Protein AF-A0A316WU85-F1 (afdb_monomer_lite)

Foldseek 3Di:
DPPDDPVNPAAWWDDQFWIWHDDQFKIWIFTCPPPPDGDDSPGTPDIATFDFDDDPQWTDGGPQWIWGPDDPPAQWIWIAGNVPRDTDIIHGDD

Structure (mmCIF, N/CA/C/O backbone):
data_AF-A0A316WU85-F1
#
_entry.id   AF-A0A316WU85-F1
#
loop_
_atom_site.group_PDB
_atom_site.id
_atom_site.type_symbol
_atom_site.label_atom_id
_atom_site.label_alt_id
_atom_site.label_comp_id
_atom_site.label_asym_id
_atom_site.label_entity_id
_atom_site.label_seq_id
_atom_site.pdbx_PDB_ins_code
_atom_site.Cartn_x
_atom_site.Cartn_y
_atom_site.Cartn_z
_atom_site.occupancy
_atom_site.B_iso_or_equiv
_atom_site.auth_seq_id
_atom_site.auth_comp_id
_atom_site.auth_asym_id
_atom_site.auth_atom_id
_atom_site.pdbx_PDB_model_num
ATOM 1 N N . MET A 1 1 ? 4.998 12.056 20.772 1.00 47.62 1 MET A N 1
ATOM 2 C CA . MET A 1 1 ? 4.139 11.136 20.003 1.00 47.62 1 MET A CA 1
ATOM 3 C C . MET A 1 1 ? 3.356 11.981 19.029 1.00 47.62 1 MET A C 1
ATOM 5 O O . MET A 1 1 ? 2.431 12.668 19.444 1.00 47.62 1 MET A O 1
ATOM 9 N N . SER A 1 2 ? 3.799 12.031 17.775 1.00 52.16 2 SER A N 1
ATOM 10 C CA . SER A 1 2 ? 2.975 12.579 16.704 1.00 52.16 2 SER A CA 1
ATOM 11 C C . SER A 1 2 ? 1.691 11.739 16.638 1.00 52.16 2 SER A C 1
ATOM 13 O O . SER A 1 2 ? 1.730 10.506 16.663 1.00 52.16 2 SER A O 1
ATOM 15 N N . ASN A 1 3 ? 0.529 12.390 16.673 1.00 61.62 3 ASN A N 1
ATOM 16 C CA . ASN A 1 3 ? -0.740 11.699 16.466 1.00 61.62 3 ASN A CA 1
ATOM 17 C C . ASN A 1 3 ? -0.832 11.386 14.976 1.00 61.62 3 ASN A C 1
ATOM 19 O O . ASN A 1 3 ? -1.305 12.223 14.213 1.00 61.62 3 ASN A O 1
ATOM 23 N N . LEU A 1 4 ? -0.320 10.223 14.563 1.00 72.62 4 LEU A N 1
ATOM 24 C CA . LEU A 1 4 ? -0.438 9.792 13.177 1.00 72.62 4 LEU A CA 1
ATOM 25 C C . LEU A 1 4 ? -1.925 9.635 12.841 1.00 72.62 4 LEU A C 1
ATOM 27 O O . LEU A 1 4 ? -2.628 8.825 13.450 1.00 72.62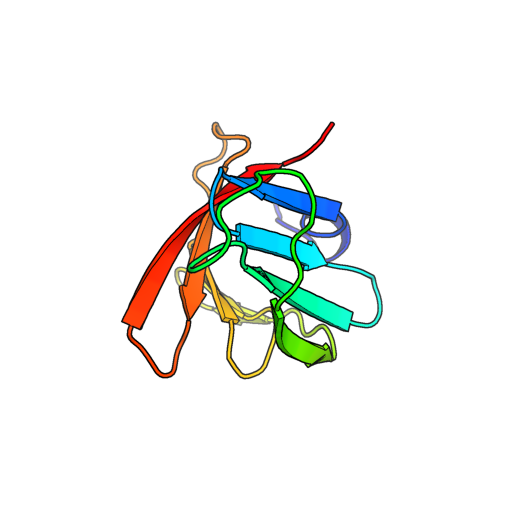 4 LEU A O 1
ATOM 31 N N . ASN A 1 5 ? -2.398 10.426 11.889 1.00 75.81 5 ASN A N 1
ATOM 32 C CA . ASN A 1 5 ? -3.786 10.489 11.468 1.00 75.81 5 ASN A CA 1
ATOM 33 C C . ASN A 1 5 ? -3.989 9.764 10.136 1.00 75.81 5 ASN A C 1
ATOM 35 O O . ASN A 1 5 ? -3.057 9.524 9.370 1.00 75.81 5 ASN A O 1
ATOM 39 N N . ARG A 1 6 ? -5.257 9.477 9.817 1.00 80.38 6 ARG A N 1
ATOM 40 C CA . ARG A 1 6 ? -5.670 8.864 8.543 1.00 80.38 6 ARG A CA 1
ATOM 41 C C . ARG A 1 6 ? -5.077 9.580 7.320 1.00 80.38 6 ARG A C 1
ATOM 43 O O . ARG A 1 6 ? -4.642 8.930 6.378 1.00 80.38 6 ARG A O 1
ATOM 50 N N . ALA A 1 7 ? -5.058 10.911 7.339 1.00 82.06 7 ALA A N 1
ATOM 51 C CA . ALA A 1 7 ? -4.571 11.724 6.226 1.00 82.06 7 ALA A CA 1
ATOM 52 C C . ALA A 1 7 ? -3.050 11.624 6.017 1.00 82.06 7 ALA A C 1
ATOM 54 O O . ALA A 1 7 ? -2.577 11.775 4.892 1.00 82.06 7 ALA A O 1
ATOM 55 N N . ASP A 1 8 ? -2.282 11.317 7.065 1.00 82.69 8 ASP A N 1
ATOM 56 C CA . ASP A 1 8 ? -0.818 11.332 6.999 1.00 82.69 8 ASP A CA 1
ATOM 57 C C . ASP A 1 8 ? -0.268 10.208 6.114 1.00 82.69 8 ASP A C 1
ATOM 59 O O . ASP A 1 8 ? 0.807 10.352 5.525 1.00 82.69 8 ASP A O 1
ATOM 63 N N . LEU A 1 9 ? -1.024 9.112 5.985 1.00 87.44 9 LEU A N 1
ATOM 64 C CA . LEU A 1 9 ? -0.676 7.941 5.181 1.00 87.44 9 LEU A CA 1
ATOM 65 C C . LEU A 1 9 ? -1.172 8.014 3.734 1.00 87.44 9 LEU A C 1
ATOM 67 O O . LEU A 1 9 ? -0.768 7.181 2.932 1.00 87.44 9 LEU A O 1
ATOM 71 N N . ILE A 1 10 ? -2.023 8.977 3.375 1.00 91.31 10 ILE A N 1
ATOM 72 C CA . ILE A 1 10 ? -2.500 9.112 1.994 1.00 91.31 10 ILE A CA 1
ATOM 73 C C . ILE A 1 10 ? -1.349 9.570 1.098 1.00 91.31 10 ILE A C 1
ATOM 75 O O . ILE A 1 10 ? -0.661 10.553 1.380 1.00 91.31 10 ILE A O 1
ATOM 79 N N . GLY A 1 11 ? -1.134 8.863 -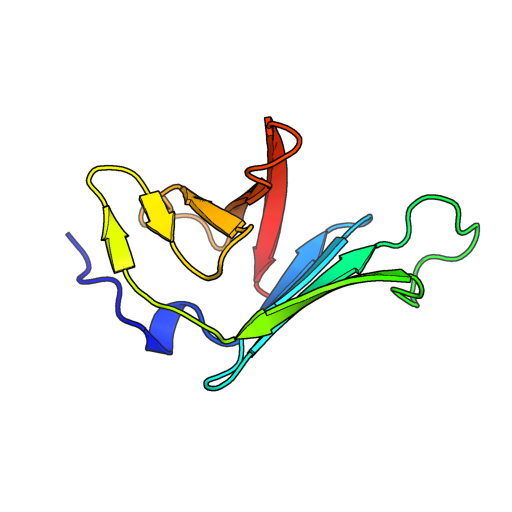0.004 1.00 91.62 11 GLY A N 1
ATOM 80 C CA . GLY A 1 11 ? -0.055 9.147 -0.936 1.00 91.62 11 GLY A CA 1
ATOM 81 C C . GLY A 1 11 ? 0.469 7.899 -1.629 1.00 91.62 11 GLY A C 1
ATOM 82 O O . GLY A 1 11 ? -0.100 6.811 -1.531 1.00 91.62 11 GLY A O 1
ATOM 83 N N . LYS A 1 12 ? 1.578 8.084 -2.342 1.00 92.88 12 LYS A N 1
ATOM 84 C CA . LYS A 1 12 ? 2.284 7.023 -3.057 1.00 92.88 12 LYS A CA 1
ATOM 85 C C . LYS A 1 12 ? 3.597 6.720 -2.356 1.00 92.88 12 LYS A C 1
ATOM 87 O O . LYS A 1 12 ? 4.342 7.636 -2.009 1.00 92.88 12 LYS A O 1
ATOM 92 N N . PHE A 1 13 ? 3.881 5.440 -2.173 1.00 91.69 13 PHE A N 1
ATOM 93 C CA . PHE A 1 13 ? 5.105 4.937 -1.568 1.00 91.69 13 PHE A CA 1
ATOM 94 C C . PHE A 1 13 ? 5.689 3.871 -2.475 1.00 91.69 13 PHE A C 1
ATOM 96 O O . PHE A 1 13 ? 4.952 3.029 -2.972 1.00 91.69 13 PHE A O 1
ATOM 103 N N . TYR A 1 14 ? 6.993 3.893 -2.705 1.00 91.44 14 TYR A N 1
ATOM 104 C CA . TYR A 1 14 ? 7.591 3.010 -3.695 1.00 91.44 14 TYR A CA 1
ATOM 105 C C . TYR A 1 14 ? 9.013 2.594 -3.334 1.00 91.44 14 TYR A C 1
ATOM 107 O O . TYR A 1 14 ? 9.682 3.210 -2.500 1.00 91.44 14 TYR A O 1
ATOM 115 N N . ASN A 1 15 ? 9.456 1.532 -3.989 1.00 90.50 15 ASN A N 1
ATOM 116 C CA . ASN A 1 15 ? 10.850 1.158 -4.170 1.00 90.50 15 ASN A CA 1
ATOM 117 C C . ASN A 1 15 ? 11.006 0.591 -5.595 1.00 90.50 15 ASN A C 1
ATOM 119 O O . ASN A 1 15 ? 10.100 0.723 -6.409 1.00 90.50 15 ASN A O 1
ATOM 123 N N . ASP A 1 16 ? 12.133 -0.038 -5.914 1.00 88.00 16 ASP A N 1
ATOM 124 C CA . ASP A 1 16 ? 12.375 -0.598 -7.252 1.00 88.00 16 ASP A CA 1
ATOM 125 C C . ASP A 1 16 ? 11.368 -1.686 -7.682 1.00 88.00 16 ASP A C 1
ATOM 127 O O . ASP A 1 16 ? 11.172 -1.916 -8.877 1.00 88.00 16 ASP A O 1
ATOM 131 N N . GLU A 1 17 ? 10.752 -2.369 -6.719 1.00 90.25 17 GLU A N 1
ATOM 132 C CA . GLU A 1 17 ? 9.963 -3.585 -6.925 1.00 90.25 17 GLU A CA 1
ATOM 133 C C . GLU A 1 17 ? 8.468 -3.386 -6.678 1.00 90.25 17 GLU A C 1
ATOM 135 O O . GLU A 1 17 ? 7.666 -4.136 -7.229 1.00 90.25 17 GLU A O 1
ATOM 140 N N . TYR A 1 18 ? 8.084 -2.404 -5.862 1.00 91.62 18 TYR A N 1
ATOM 141 C CA . TYR A 1 18 ? 6.722 -2.228 -5.372 1.00 91.62 18 TYR A CA 1
ATOM 142 C C . TYR A 1 18 ? 6.281 -0.768 -5.384 1.00 91.62 18 TYR A C 1
ATOM 144 O O . TYR A 1 18 ? 7.050 0.137 -5.058 1.00 91.62 18 TYR A O 1
ATOM 152 N N . LEU A 1 19 ? 4.996 -0.565 -5.667 1.00 92.88 19 LEU A N 1
ATOM 153 C CA . LEU A 1 19 ? 4.300 0.710 -5.525 1.00 92.88 19 LEU A CA 1
ATOM 154 C C . LEU A 1 19 ? 3.053 0.499 -4.677 1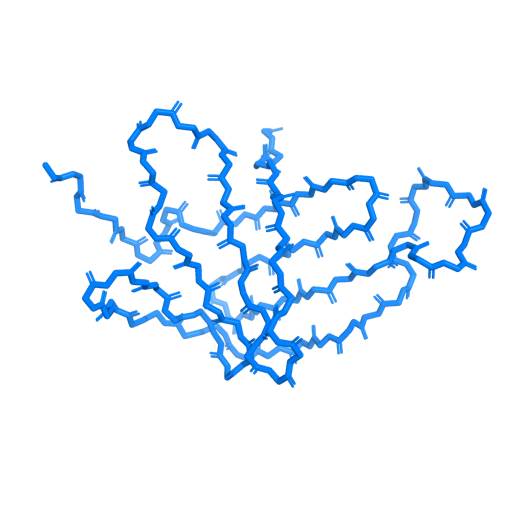.00 92.88 19 LEU A C 1
ATOM 156 O O . LEU A 1 19 ? 2.159 -0.246 -5.060 1.00 92.88 19 LEU A O 1
ATOM 160 N N . LEU A 1 20 ? 2.984 1.187 -3.547 1.00 93.75 20 LEU A N 1
ATOM 161 C CA . LEU A 1 20 ? 1.802 1.288 -2.711 1.00 93.75 20 LEU A CA 1
ATOM 162 C C . LEU A 1 20 ? 1.140 2.646 -2.930 1.00 93.75 20 LEU A C 1
ATOM 164 O O . LEU A 1 20 ? 1.747 3.691 -2.700 1.00 93.75 20 LEU A O 1
ATOM 168 N N . GLU A 1 21 ? -0.126 2.630 -3.312 1.00 94.62 21 GLU A N 1
ATOM 169 C CA . GLU A 1 21 ? -0.972 3.812 -3.384 1.00 94.62 21 GLU A CA 1
ATOM 170 C C . GLU A 1 21 ? -2.061 3.725 -2.313 1.00 94.62 21 GLU A C 1
ATOM 172 O O . GLU A 1 21 ? -2.848 2.779 -2.278 1.00 94.62 21 GLU A O 1
ATOM 177 N N . ILE A 1 22 ? -2.096 4.721 -1.428 1.00 93.81 22 ILE A N 1
ATOM 178 C CA . ILE A 1 22 ? -3.119 4.884 -0.396 1.00 93.81 22 ILE A CA 1
ATOM 179 C C . ILE A 1 22 ? -3.923 6.132 -0.743 1.00 93.81 22 ILE A C 1
ATOM 181 O O . ILE A 1 22 ? -3.390 7.239 -0.801 1.00 93.81 22 ILE A O 1
ATOM 185 N N . THR A 1 23 ? -5.220 5.953 -0.944 1.00 94.44 23 THR A N 1
ATOM 186 C CA . THR A 1 23 ? -6.194 7.029 -1.161 1.00 94.44 23 THR A CA 1
ATOM 187 C C . THR A 1 23 ? -7.197 7.047 -0.012 1.00 94.44 23 THR A C 1
ATOM 189 O O . THR A 1 23 ? -7.201 6.158 0.836 1.00 94.44 23 THR A O 1
ATOM 192 N N . GLU A 1 24 ? -8.112 8.015 0.008 1.00 91.88 24 GLU A N 1
ATOM 193 C CA . GLU A 1 24 ? -9.183 8.046 1.013 1.00 91.88 24 GLU A CA 1
ATOM 194 C C . GLU A 1 24 ? -10.069 6.790 0.998 1.00 91.88 24 GLU A C 1
ATOM 196 O O . GLU A 1 24 ? -10.614 6.413 2.041 1.00 91.88 24 GLU A O 1
ATOM 201 N N . ASN A 1 25 ? -10.181 6.136 -0.164 1.00 93.25 25 ASN A N 1
ATOM 202 C CA . ASN A 1 25 ? -11.139 5.062 -0.420 1.00 93.25 25 ASN A CA 1
ATOM 203 C C . ASN A 1 25 ? -10.495 3.680 -0.542 1.00 93.25 25 ASN A C 1
ATOM 205 O O . ASN A 1 25 ? -11.126 2.677 -0.202 1.00 93.25 25 ASN A O 1
ATOM 209 N N . ALA A 1 26 ? -9.262 3.610 -1.038 1.00 95.19 26 ALA A N 1
ATOM 210 C CA . ALA A 1 26 ? -8.626 2.356 -1.410 1.00 95.19 26 ALA A CA 1
ATOM 211 C C . ALA A 1 26 ? -7.123 2.345 -1.132 1.00 95.19 26 ALA A C 1
ATOM 213 O O . ALA A 1 26 ? -6.463 3.386 -1.175 1.00 95.19 26 ALA A O 1
ATOM 214 N N . VAL A 1 27 ? -6.611 1.138 -0.918 1.00 95.00 27 VAL A N 1
ATOM 215 C CA . VAL A 1 27 ? -5.190 0.803 -0.882 1.00 95.00 27 VAL A CA 1
ATOM 216 C C . VAL A 1 27 ? -4.902 -0.157 -2.024 1.00 95.00 27 VAL A C 1
ATOM 218 O O . VAL A 1 27 ? -5.615 -1.146 -2.196 1.00 95.00 27 VAL A O 1
ATOM 221 N N . GLN A 1 28 ? -3.865 0.126 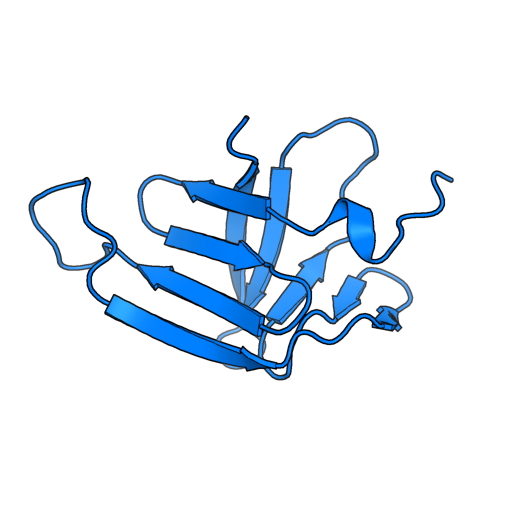-2.803 1.00 95.31 28 GLN A N 1
ATOM 222 C CA . GLN A 1 28 ? -3.434 -0.720 -3.908 1.00 95.31 28 GLN A CA 1
ATOM 223 C C . GLN A 1 28 ? -1.930 -0.947 -3.827 1.00 95.31 28 GLN A C 1
ATOM 225 O O . GLN A 1 28 ? -1.175 0.016 -3.721 1.00 95.31 28 GLN A O 1
ATOM 230 N N . LEU A 1 29 ? -1.505 -2.208 -3.882 1.00 93.62 29 LEU A N 1
ATOM 231 C CA . LEU A 1 29 ? -0.099 -2.575 -4.006 1.00 93.62 29 LEU A CA 1
ATOM 232 C C . LEU A 1 29 ? 0.129 -3.175 -5.387 1.00 93.62 29 LEU A C 1
ATOM 234 O O . LEU A 1 29 ? -0.514 -4.159 -5.758 1.00 93.62 29 LEU A O 1
ATOM 238 N N . ASN A 1 30 ? 1.077 -2.606 -6.114 1.00 92.94 30 ASN A N 1
ATOM 239 C CA . ASN A 1 30 ? 1.549 -3.120 -7.384 1.00 92.94 30 ASN A CA 1
ATOM 240 C C . ASN A 1 30 ? 2.990 -3.625 -7.260 1.00 92.94 30 ASN A C 1
ATOM 242 O O . ASN A 1 30 ? 3.719 -3.211 -6.354 1.00 92.94 30 ASN A O 1
ATOM 246 N N . SER A 1 31 ? 3.415 -4.465 -8.205 1.00 90.44 31 SER A N 1
ATOM 247 C CA . SER A 1 31 ? 4.786 -4.955 -8.315 1.00 90.44 31 SER A CA 1
ATOM 248 C C . SER A 1 31 ? 5.347 -4.875 -9.737 1.00 90.44 31 SER A C 1
ATOM 250 O O . SER A 1 31 ? 4.607 -4.872 -10.719 1.00 90.44 31 SER A O 1
ATOM 252 N N . ASN A 1 32 ? 6.676 -4.793 -9.808 1.00 88.50 32 ASN A N 1
ATOM 253 C CA . ASN A 1 32 ? 7.505 -4.960 -11.003 1.00 88.50 32 ASN A CA 1
ATOM 254 C C . ASN A 1 32 ? 8.253 -6.305 -11.023 1.00 88.50 32 ASN A C 1
ATOM 256 O O . ASN A 1 32 ? 9.056 -6.540 -11.928 1.00 88.50 32 ASN A O 1
ATOM 260 N N . ILE A 1 33 ? 8.082 -7.170 -10.019 1.00 83.44 33 ILE A N 1
ATOM 261 C CA . ILE A 1 33 ? 8.807 -8.445 -9.961 1.00 83.44 33 ILE A CA 1
ATOM 262 C C . ILE A 1 33 ? 8.445 -9.286 -11.189 1.00 83.44 33 ILE A C 1
ATOM 264 O O . ILE A 1 33 ? 7.275 -9.469 -11.496 1.00 83.44 33 ILE A O 1
ATOM 268 N N . GLY A 1 34 ? 9.458 -9.801 -11.891 1.00 73.44 34 GLY A N 1
ATOM 269 C CA . GLY A 1 34 ? 9.260 -10.561 -13.130 1.00 73.44 34 GLY A CA 1
ATOM 270 C C . GLY A 1 34 ? 9.156 -9.703 -14.394 1.00 73.44 34 GLY A C 1
ATOM 271 O O . GLY A 1 34 ? 8.925 -10.251 -15.468 1.00 73.44 34 GLY A O 1
ATOM 272 N N . THR A 1 35 ? 9.371 -8.386 -14.298 1.00 68.12 35 THR A N 1
ATOM 273 C CA . THR A 1 35 ? 9.418 -7.481 -15.457 1.00 68.12 35 THR A CA 1
ATOM 274 C C . THR A 1 35 ? 10.847 -7.005 -15.741 1.00 68.12 35 THR A C 1
ATOM 276 O O . THR A 1 35 ? 11.584 -6.616 -14.835 1.00 68.12 35 THR A O 1
ATOM 279 N N . GLU A 1 36 ? 11.265 -7.034 -17.011 1.00 65.25 36 GLU A N 1
ATOM 280 C CA . GLU A 1 36 ? 12.618 -6.621 -17.434 1.00 65.25 36 GLU A CA 1
ATOM 281 C C . GLU A 1 36 ? 12.794 -5.085 -17.496 1.00 65.25 36 GLU A C 1
ATOM 283 O O . GLU A 1 36 ? 13.917 -4.585 -17.594 1.00 65.25 36 GLU A O 1
ATOM 288 N N . HIS A 1 37 ? 11.705 -4.306 -17.410 1.00 58.00 37 HIS A N 1
ATOM 289 C CA . HIS A 1 37 ? 11.708 -2.848 -17.586 1.00 58.00 37 HIS A CA 1
ATOM 290 C C . HIS A 1 37 ? 11.064 -2.102 -16.402 1.00 58.00 37 HIS A C 1
ATOM 292 O O . HIS A 1 37 ? 9.869 -2.217 -16.152 1.00 58.00 37 HIS A O 1
ATOM 298 N N . LYS A 1 38 ? 11.864 -1.275 -15.709 1.00 62.94 38 LYS A N 1
ATOM 299 C CA . LYS A 1 38 ? 11.517 -0.555 -14.464 1.00 62.94 38 LYS A CA 1
ATOM 300 C C . LYS A 1 38 ? 10.892 0.851 -14.656 1.00 62.94 38 LYS A C 1
ATOM 302 O O . LYS A 1 38 ? 11.472 1.828 -14.178 1.00 62.94 38 LYS A O 1
ATOM 307 N N . PRO A 1 39 ? 9.724 1.013 -15.310 1.00 57.47 39 PRO A N 1
ATOM 308 C CA . PRO A 1 39 ? 8.862 2.099 -14.824 1.00 57.47 39 PRO A CA 1
ATOM 309 C C . PRO A 1 39 ? 7.368 1.769 -14.724 1.00 57.47 39 PRO A C 1
ATOM 311 O O . PRO A 1 39 ? 6.605 2.625 -14.280 1.00 57.47 39 PRO A O 1
ATOM 314 N N . PHE A 1 40 ? 6.927 0.564 -15.095 1.00 67.19 40 PHE A N 1
ATOM 315 C CA . PHE A 1 40 ? 5.503 0.223 -15.116 1.00 67.19 40 PHE A CA 1
ATOM 316 C C . PHE A 1 40 ? 5.193 -0.891 -14.119 1.00 67.19 40 PHE A C 1
ATOM 318 O O . PHE A 1 40 ? 5.399 -2.052 -14.445 1.00 67.19 40 PHE A O 1
ATOM 325 N N . TYR A 1 41 ? 4.649 -0.536 -12.945 1.00 74.88 41 TYR A N 1
ATOM 326 C CA . TYR A 1 41 ? 4.119 -1.491 -11.956 1.00 74.88 41 TYR A CA 1
ATOM 327 C C . TYR A 1 41 ? 2.892 -2.217 -12.509 1.00 74.88 41 TYR A C 1
ATOM 329 O O . TYR A 1 41 ? 1.746 -1.832 -12.256 1.00 74.88 41 TYR A O 1
ATOM 337 N N . THR A 1 42 ? 3.169 -3.220 -13.338 1.00 75.00 42 THR A N 1
ATOM 338 C CA . THR A 1 42 ? 2.194 -3.885 -14.206 1.00 75.00 42 THR A CA 1
ATOM 339 C C . THR A 1 42 ? 1.269 -4.826 -13.447 1.00 75.00 42 THR A C 1
ATOM 341 O O . THR A 1 42 ? 0.087 -4.892 -13.782 1.00 75.00 42 THR A O 1
ATOM 344 N N . ASP A 1 43 ? 1.757 -5.465 -12.383 1.00 86.94 43 ASP A N 1
ATOM 345 C CA . ASP A 1 43 ? 0.977 -6.439 -11.627 1.00 86.94 43 ASP A CA 1
ATOM 346 C C . ASP A 1 43 ? 0.363 -5.815 -10.379 1.00 86.94 43 ASP A C 1
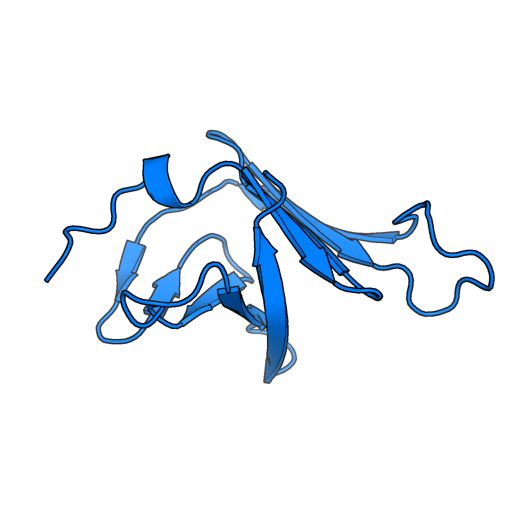ATOM 348 O O . ASP A 1 43 ? 1.066 -5.318 -9.500 1.00 86.94 43 ASP A O 1
ATOM 352 N N . ILE A 1 44 ? -0.967 -5.865 -10.275 1.00 90.19 44 ILE A N 1
ATOM 353 C CA . ILE A 1 44 ? -1.694 -5.499 -9.055 1.00 90.19 44 ILE A CA 1
ATOM 354 C C . ILE A 1 44 ? -1.714 -6.726 -8.142 1.00 90.19 44 ILE A C 1
ATOM 356 O O . ILE A 1 44 ? -2.412 -7.695 -8.429 1.00 90.19 44 ILE A O 1
ATOM 360 N N . ILE A 1 45 ? -0.989 -6.669 -7.022 1.00 89.69 45 ILE A N 1
ATOM 361 C CA . ILE A 1 45 ? -1.001 -7.738 -6.013 1.00 89.69 45 ILE A CA 1
ATOM 362 C C . ILE A 1 45 ? -2.360 -7.756 -5.303 1.00 89.69 45 ILE A C 1
ATOM 364 O O . ILE A 1 45 ? -2.977 -8.808 -5.157 1.00 89.69 45 ILE A O 1
ATOM 368 N N . PHE A 1 46 ? -2.849 -6.591 -4.876 1.00 90.19 46 PHE A N 1
ATOM 369 C CA . PHE A 1 46 ? -4.207 -6.432 -4.356 1.00 90.19 46 PHE A CA 1
ATOM 370 C C . PHE A 1 46 ? -4.676 -4.980 -4.462 1.00 90.19 46 PHE A C 1
ATOM 372 O O . PHE A 1 46 ? -3.883 -4.036 -4.518 1.00 90.19 46 PHE A O 1
ATOM 379 N N . ARG A 1 47 ? -6.001 -4.820 -4.441 1.00 93.94 47 ARG A N 1
ATOM 380 C CA . ARG A 1 47 ? -6.703 -3.542 -4.354 1.00 93.94 47 ARG A CA 1
ATOM 381 C C . ARG A 1 47 ? -7.868 -3.692 -3.387 1.00 93.94 47 ARG A C 1
ATOM 383 O O . ARG A 1 47 ? -8.820 -4.414 -3.669 1.00 93.94 47 ARG A O 1
ATOM 390 N N . GLU A 1 48 ? -7.795 -3.003 -2.260 1.00 95.12 48 GLU A N 1
ATOM 391 C CA . GLU A 1 48 ? -8.714 -3.180 -1.136 1.00 95.12 48 GLU A CA 1
ATOM 392 C C . GLU A 1 48 ? -9.241 -1.840 -0.640 1.00 95.12 48 GLU A C 1
ATOM 394 O O . GLU A 1 48 ? -8.692 -0.781 -0.947 1.00 95.12 48 GLU A O 1
ATOM 399 N N . LYS A 1 49 ? -10.318 -1.873 0.146 1.00 95.31 49 LYS A N 1
ATOM 400 C CA . LYS A 1 49 ? -10.824 -0.678 0.817 1.00 95.31 49 LYS A CA 1
ATOM 401 C C . LYS A 1 49 ? -9.786 -0.175 1.821 1.00 95.31 49 LYS A C 1
ATOM 403 O O . LYS A 1 49 ? -9.238 -0.963 2.588 1.00 95.31 49 LYS A O 1
ATOM 408 N N . TYR A 1 50 ? -9.569 1.139 1.850 1.00 93.56 50 TYR A N 1
ATOM 409 C CA . TYR A 1 50 ? -8.714 1.743 2.864 1.00 93.56 50 TYR A CA 1
ATOM 410 C C . TYR A 1 50 ? -9.395 1.705 4.234 1.00 93.56 50 TYR A C 1
ATOM 412 O O . TYR A 1 50 ? -10.457 2.302 4.453 1.00 93.56 50 TYR A O 1
ATOM 420 N N . GLU A 1 51 ? -8.757 1.005 5.164 1.00 91.19 51 GLU A N 1
ATOM 421 C CA . GLU A 1 51 ? -9.089 1.013 6.581 1.00 91.19 51 GLU A CA 1
ATOM 422 C C . GLU A 1 51 ? -8.032 1.810 7.347 1.00 91.19 51 GLU A C 1
ATOM 424 O O . GLU A 1 51 ? -6.893 1.904 6.923 1.00 91.19 51 GLU A O 1
ATOM 429 N N . PHE A 1 52 ? -8.384 2.409 8.481 1.00 90.94 52 PHE A N 1
ATOM 430 C CA . PHE A 1 52 ? -7.383 2.979 9.381 1.00 90.94 52 PHE A CA 1
ATOM 431 C C . PHE A 1 52 ? -7.714 2.544 10.796 1.00 90.94 52 PHE A C 1
ATOM 433 O O . PHE A 1 52 ? -8.725 2.970 11.361 1.00 90.94 52 PHE A O 1
ATOM 440 N N . LYS A 1 53 ? -6.880 1.666 11.352 1.00 91.31 53 LYS A N 1
ATOM 441 C CA . LYS A 1 53 ? -6.984 1.215 12.741 1.00 91.31 53 LYS A CA 1
ATOM 442 C C . LYS A 1 53 ? -5.597 1.218 13.367 1.00 91.31 53 LYS A C 1
ATOM 444 O O . LYS A 1 53 ? -4.671 0.595 12.849 1.00 91.31 53 LYS A O 1
ATOM 449 N N . LEU A 1 54 ? -5.463 1.934 14.478 1.00 87.81 54 LEU A N 1
ATOM 450 C CA . LEU A 1 54 ? -4.248 1.929 15.281 1.00 87.81 54 LEU A CA 1
ATOM 451 C C . LEU A 1 54 ? -4.250 0.689 16.174 1.00 87.81 54 LEU A C 1
ATOM 453 O O . LEU A 1 54 ? -5.145 0.514 16.997 1.00 87.81 54 LEU A O 1
ATOM 457 N N . GLU A 1 55 ? -3.224 -0.138 16.036 1.00 85.62 55 GLU A N 1
ATOM 458 C CA . GLU A 1 55 ? -2.930 -1.248 16.938 1.00 85.62 55 GLU A CA 1
ATOM 459 C C . GLU A 1 55 ? -1.595 -0.967 17.651 1.00 85.62 55 GLU A C 1
ATOM 461 O O . GLU A 1 55 ? -0.833 -0.085 17.240 1.00 85.62 55 GLU A O 1
ATOM 466 N N . ASN A 1 56 ? -1.306 -1.676 18.751 1.00 79.06 56 ASN A N 1
ATOM 467 C CA . ASN A 1 56 ? -0.211 -1.345 19.683 1.00 79.06 56 ASN A CA 1
ATOM 468 C C . ASN A 1 56 ? 1.086 -0.889 18.980 1.00 79.06 56 ASN A C 1
ATOM 470 O O . ASN A 1 56 ? 1.548 0.228 19.227 1.00 79.06 56 ASN A O 1
ATOM 474 N N . ASN A 1 57 ? 1.587 -1.672 18.014 1.00 81.44 57 ASN A N 1
ATOM 475 C CA . ASN A 1 57 ? 2.837 -1.392 17.286 1.00 81.44 57 ASN A CA 1
ATOM 476 C C . ASN A 1 57 ? 2.676 -1.259 15.761 1.00 81.44 57 ASN A C 1
ATOM 478 O O . ASN A 1 57 ? 3.670 -1.161 15.041 1.00 81.44 57 ASN A O 1
ATOM 482 N N . LYS A 1 58 ? 1.442 -1.261 15.252 1.00 87.38 58 LYS A N 1
ATOM 483 C CA . LYS A 1 58 ? 1.172 -1.257 13.811 1.00 87.38 58 LYS A CA 1
ATOM 484 C C . LYS A 1 58 ? -0.096 -0.486 13.470 1.00 87.38 58 LYS A C 1
ATOM 486 O O . LYS A 1 58 ? -0.897 -0.161 14.342 1.00 87.38 58 LYS A O 1
ATOM 491 N N . ILE A 1 59 ? -0.260 -0.183 12.196 1.00 89.88 59 ILE A N 1
ATOM 492 C CA . ILE A 1 59 ? -1.413 0.519 11.649 1.00 89.88 59 ILE A CA 1
ATOM 493 C C . ILE A 1 59 ? -1.997 -0.368 10.572 1.00 89.88 59 ILE A C 1
ATOM 495 O O . ILE A 1 59 ? -1.356 -0.600 9.550 1.00 89.88 59 ILE A O 1
ATOM 499 N N . LYS A 1 60 ? -3.206 -0.864 10.800 1.00 91.50 60 LYS A N 1
ATOM 500 C CA . LYS A 1 60 ? -3.903 -1.664 9.804 1.00 91.50 60 LYS A CA 1
ATOM 501 C C . LYS A 1 60 ? -4.491 -0.738 8.752 1.00 91.50 60 LYS A C 1
ATOM 503 O O . LYS A 1 60 ? -5.282 0.146 9.100 1.00 91.50 60 LYS A O 1
ATOM 508 N N . ILE A 1 61 ? -4.079 -0.936 7.498 1.00 91.88 61 ILE A N 1
ATOM 509 C CA . ILE A 1 61 ? -4.509 -0.104 6.366 1.00 91.88 61 ILE A CA 1
ATOM 510 C C . ILE A 1 61 ? -5.458 -0.822 5.398 1.00 91.88 61 ILE A C 1
ATOM 512 O O . ILE A 1 61 ? -6.150 -0.181 4.611 1.00 91.88 61 ILE A O 1
ATOM 516 N N . SER A 1 62 ? -5.506 -2.151 5.447 1.00 92.38 62 SER A N 1
ATOM 517 C CA . SER A 1 62 ? -6.438 -2.972 4.667 1.00 92.38 62 SER A CA 1
ATOM 518 C C . SER A 1 62 ? -6.594 -4.354 5.311 1.00 92.38 62 SER A C 1
ATOM 520 O O . SER A 1 62 ? -6.132 -4.564 6.434 1.00 92.38 62 SER A O 1
ATOM 522 N N . GLN A 1 63 ? -7.246 -5.307 4.640 1.00 90.69 63 GLN A N 1
ATOM 523 C CA . GLN A 1 63 ? -7.361 -6.669 5.161 1.00 90.69 63 GLN A CA 1
ATOM 524 C C . GLN A 1 63 ? -5.998 -7.369 5.178 1.00 90.69 63 GLN A C 1
ATOM 526 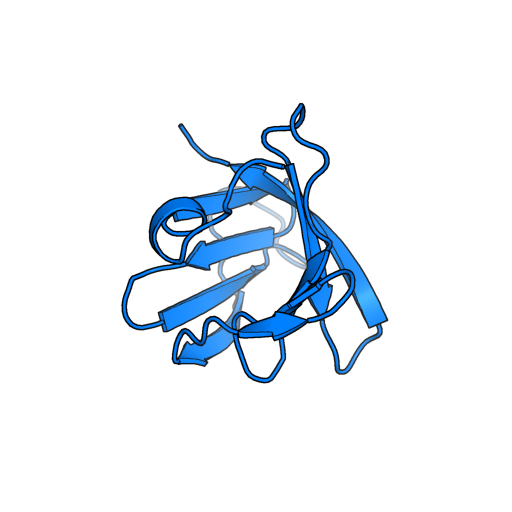O O . GLN A 1 63 ? -5.721 -8.106 6.126 1.00 90.69 63 GLN A O 1
ATOM 531 N N . ASN A 1 64 ? -5.173 -7.106 4.161 1.00 90.88 64 ASN A N 1
ATOM 532 C CA . ASN A 1 64 ? -3.909 -7.799 3.922 1.00 90.88 64 ASN A CA 1
ATOM 533 C C . ASN A 1 64 ? -2.655 -6.956 4.190 1.00 90.88 64 ASN A C 1
ATOM 535 O O . ASN A 1 64 ? -1.550 -7.492 4.086 1.00 90.88 64 ASN A O 1
ATOM 539 N N . LEU A 1 65 ? -2.802 -5.670 4.535 1.00 91.62 65 LEU A N 1
ATOM 540 C CA . LEU A 1 65 ? -1.676 -4.784 4.833 1.00 91.62 65 LEU A CA 1
ATOM 541 C C . LEU A 1 65 ? -1.738 -4.121 6.201 1.00 91.62 65 LEU A C 1
ATOM 543 O O . LEU A 1 65 ? -2.695 -3.412 6.535 1.00 91.62 65 LEU A O 1
ATOM 547 N N . ASP A 1 66 ? -0.603 -4.220 6.884 1.00 91.75 66 ASP A N 1
ATOM 548 C CA . ASP A 1 66 ? -0.266 -3.442 8.065 1.00 91.75 66 ASP A CA 1
ATOM 549 C C . ASP A 1 66 ? 0.980 -2.583 7.798 1.00 91.75 66 ASP A C 1
ATOM 551 O O . ASP A 1 66 ? 1.892 -2.987 7.080 1.00 91.75 66 ASP A O 1
ATOM 555 N N . ILE A 1 67 ? 1.050 -1.406 8.411 1.00 89.25 67 ILE A N 1
ATOM 556 C CA . ILE A 1 67 ? 2.245 -0.560 8.462 1.00 89.25 67 ILE A CA 1
ATOM 557 C C . ILE A 1 67 ? 2.838 -0.657 9.866 1.00 89.25 67 ILE A C 1
ATOM 559 O O . ILE A 1 67 ? 2.135 -0.417 10.850 1.00 89.25 67 ILE A O 1
ATOM 563 N N . LEU A 1 68 ? 4.128 -0.968 9.994 1.00 87.31 68 LEU A N 1
ATOM 564 C CA . LEU A 1 68 ? 4.823 -0.776 11.270 1.00 87.31 68 LEU A CA 1
ATOM 565 C C . LEU A 1 68 ? 4.922 0.721 11.538 1.00 87.31 68 LEU A C 1
ATOM 567 O O . LEU A 1 68 ? 5.287 1.471 10.633 1.00 87.31 68 LEU A O 1
ATOM 571 N N . LYS A 1 69 ? 4.581 1.156 12.759 1.00 74.06 69 LYS A N 1
ATOM 572 C CA . LYS A 1 69 ? 4.616 2.583 13.111 1.00 74.06 69 LYS A CA 1
ATOM 573 C C . LYS A 1 69 ? 5.984 3.161 12.721 1.00 74.06 69 LYS A C 1
ATOM 575 O O . LYS A 1 69 ? 6.987 2.697 13.268 1.00 74.06 69 LYS A O 1
ATOM 580 N N . PRO A 1 70 ? 6.038 4.116 11.775 1.00 65.81 70 PRO A N 1
ATOM 581 C CA . PRO A 1 70 ? 7.305 4.695 11.368 1.00 65.81 70 PRO A CA 1
ATOM 582 C C . PRO A 1 70 ? 7.924 5.395 12.579 1.00 65.81 70 PRO A C 1
ATOM 584 O O . PRO A 1 70 ? 7.222 6.052 13.351 1.00 65.81 70 PRO A O 1
ATOM 587 N N . SER A 1 71 ? 9.232 5.237 12.776 1.00 60.81 71 SER A N 1
ATOM 588 C CA . SER A 1 71 ? 9.961 6.133 13.668 1.00 60.81 71 SER A CA 1
ATOM 589 C C . SER A 1 71 ? 9.862 7.545 13.078 1.00 60.81 71 SER A C 1
ATOM 591 O O . SER A 1 71 ? 9.973 7.706 11.863 1.00 60.81 71 SER A O 1
ATOM 593 N N . ASP A 1 72 ? 9.633 8.558 13.923 1.00 55.06 72 ASP A N 1
ATOM 594 C CA . ASP A 1 72 ? 9.311 9.964 13.573 1.00 55.06 72 ASP A CA 1
ATOM 595 C C . ASP A 1 72 ? 10.307 10.660 12.597 1.00 55.06 72 ASP A C 1
ATOM 597 O O . ASP A 1 72 ? 10.129 11.825 12.245 1.00 55.06 72 ASP A O 1
ATOM 601 N N . HIS A 1 73 ? 11.359 9.974 12.137 1.00 52.22 73 HIS A N 1
ATOM 602 C CA . HIS A 1 73 ? 12.473 10.532 11.374 1.00 52.22 73 HIS A CA 1
ATOM 603 C C . HIS A 1 73 ? 12.629 10.004 9.941 1.00 52.22 73 HIS A C 1
ATOM 605 O O . HIS A 1 73 ? 13.449 10.550 9.202 1.00 52.22 73 HIS A O 1
ATOM 611 N N . GLU A 1 74 ? 11.862 9.003 9.498 1.00 58.75 74 GLU A N 1
ATOM 612 C CA . GLU A 1 74 ? 12.038 8.445 8.152 1.00 58.75 74 GLU A CA 1
ATOM 613 C C . GLU A 1 74 ? 10.805 8.659 7.264 1.00 58.75 74 GLU A C 1
ATOM 615 O O . GLU A 1 74 ? 9.688 8.294 7.615 1.00 58.75 74 GLU A O 1
ATOM 620 N N . LYS A 1 75 ? 11.010 9.167 6.034 1.00 69.31 75 LYS A N 1
ATOM 621 C CA . LYS A 1 75 ? 10.007 9.151 4.938 1.00 69.31 75 LYS A CA 1
ATOM 622 C C . LYS A 1 75 ? 9.723 7.728 4.427 1.00 69.31 75 LYS A C 1
ATOM 624 O O . LYS A 1 75 ? 9.359 7.540 3.264 1.00 69.31 75 LYS A O 1
ATOM 629 N N . LYS A 1 76 ? 9.977 6.732 5.270 1.00 77.38 76 LYS A N 1
ATOM 630 C CA . LYS A 1 76 ? 9.919 5.316 4.969 1.00 77.38 76 LYS A CA 1
ATOM 631 C C . LYS A 1 76 ? 8.813 4.683 5.784 1.00 77.38 76 LYS A C 1
ATOM 633 O O . LYS A 1 76 ? 8.622 5.013 6.951 1.00 77.38 76 LYS A O 1
ATOM 638 N N . ILE A 1 77 ? 8.113 3.753 5.161 1.00 83.75 77 ILE A N 1
ATOM 639 C CA . ILE A 1 77 ? 7.172 2.876 5.845 1.00 83.75 77 ILE A CA 1
ATOM 640 C C . ILE A 1 77 ? 7.610 1.435 5.629 1.00 83.75 77 ILE A C 1
ATOM 642 O O . ILE A 1 77 ? 8.108 1.082 4.557 1.00 83.75 77 ILE A O 1
ATOM 646 N N . ILE A 1 78 ? 7.416 0.615 6.658 1.00 85.12 78 ILE A N 1
ATOM 647 C CA . ILE A 1 78 ? 7.559 -0.833 6.548 1.00 85.12 78 ILE A CA 1
ATOM 648 C C . ILE A 1 78 ? 6.158 -1.406 6.441 1.00 85.12 78 ILE A C 1
ATOM 650 O O . ILE A 1 78 ? 5.364 -1.297 7.377 1.00 85.12 78 ILE A O 1
ATOM 654 N N . VAL A 1 79 ? 5.866 -1.992 5.290 1.00 88.19 79 VAL A N 1
ATOM 655 C CA . VAL A 1 79 ? 4.591 -2.639 4.997 1.00 88.19 79 VAL A CA 1
ATOM 656 C C . VAL A 1 79 ? 4.737 -4.131 5.245 1.00 88.19 79 VAL A C 1
ATOM 658 O O . VAL A 1 79 ? 5.700 -4.743 4.786 1.00 88.19 79 VAL A O 1
ATOM 661 N N . VAL A 1 80 ? 3.782 -4.711 5.963 1.00 87.94 80 VAL A N 1
ATOM 662 C CA . VAL A 1 80 ? 3.698 -6.144 6.236 1.00 87.94 80 VAL A CA 1
ATOM 663 C C . VAL A 1 80 ? 2.513 -6.713 5.469 1.00 87.94 80 VAL A C 1
ATOM 665 O O . VAL A 1 80 ? 1.374 -6.317 5.719 1.00 87.94 80 VAL A O 1
ATOM 668 N N . ILE A 1 81 ? 2.778 -7.650 4.557 1.00 87.62 81 ILE A N 1
ATOM 669 C CA . ILE A 1 81 ? 1.729 -8.421 3.879 1.00 87.62 81 ILE A CA 1
ATOM 670 C C . ILE A 1 81 ? 1.334 -9.587 4.790 1.00 87.62 81 ILE A C 1
ATOM 672 O O . ILE A 1 81 ? 2.124 -10.510 5.004 1.00 87.62 81 ILE A O 1
ATOM 676 N N . SER A 1 82 ? 0.117 -9.553 5.336 1.00 79.75 82 SER A N 1
ATOM 677 C CA . SER A 1 82 ? -0.310 -10.466 6.408 1.00 79.75 82 SER A CA 1
ATOM 678 C C . SER A 1 82 ? -0.285 -11.948 6.012 1.00 79.75 82 SER A C 1
ATOM 680 O O . SER A 1 82 ? 0.029 -12.788 6.849 1.00 79.75 82 SER A O 1
ATOM 682 N N . ASN A 1 83 ? -0.567 -12.279 4.748 1.00 75.56 83 ASN A N 1
ATOM 683 C CA . ASN A 1 83 ? -0.646 -13.675 4.292 1.00 75.56 83 ASN A CA 1
ATOM 684 C C . ASN A 1 83 ? 0.719 -14.318 4.014 1.00 75.56 83 ASN A C 1
ATOM 686 O O . ASN A 1 83 ? 0.819 -15.541 3.998 1.00 75.56 83 ASN A O 1
ATOM 690 N N . SER A 1 84 ? 1.758 -13.516 3.776 1.00 76.62 84 SER A N 1
ATOM 691 C CA . SER A 1 84 ? 3.080 -14.003 3.363 1.00 76.62 84 SER A CA 1
ATOM 692 C C . SER A 1 84 ? 4.201 -13.636 4.334 1.00 76.62 84 SER A C 1
ATOM 694 O O . SER A 1 84 ? 5.347 -14.007 4.094 1.00 76.62 84 SER A O 1
ATOM 696 N N . PHE A 1 85 ? 3.896 -12.902 5.413 1.00 76.69 85 PHE A N 1
ATOM 697 C CA . PHE A 1 85 ? 4.884 -12.358 6.354 1.00 76.69 85 PHE A CA 1
ATOM 698 C C . PHE A 1 85 ? 6.029 -11.607 5.650 1.00 76.69 85 PHE A C 1
ATOM 700 O O . PHE A 1 85 ? 7.178 -11.618 6.092 1.00 76.69 85 PHE A O 1
ATOM 707 N N . THR A 1 86 ? 5.719 -10.956 4.528 1.00 85.50 86 THR A N 1
ATOM 708 C CA . THR A 1 86 ? 6.692 -10.196 3.739 1.00 85.50 86 THR A CA 1
ATOM 709 C C . THR A 1 86 ? 6.779 -8.770 4.262 1.00 85.50 86 THR A C 1
ATOM 711 O O . THR A 1 86 ? 5.750 -8.113 4.421 1.00 85.50 86 THR A O 1
ATOM 714 N N . PHE A 1 87 ? 8.002 -8.290 4.488 1.00 88.00 87 PHE A N 1
ATOM 715 C CA . PHE A 1 87 ? 8.290 -6.914 4.888 1.00 88.00 87 PHE A CA 1
ATOM 716 C C . PHE A 1 87 ? 8.804 -6.127 3.687 1.00 88.00 87 PHE A C 1
ATOM 718 O O . PHE A 1 87 ? 9.793 -6.518 3.068 1.00 88.00 87 PHE A O 1
ATOM 725 N N . ILE A 1 88 ? 8.155 -5.009 3.373 1.00 89.19 88 ILE A N 1
ATOM 726 C CA . ILE A 1 88 ? 8.516 -4.154 2.243 1.00 89.19 88 ILE A CA 1
ATOM 727 C C . ILE A 1 88 ? 8.837 -2.758 2.764 1.00 89.19 88 ILE A C 1
ATOM 729 O O . ILE A 1 88 ? 7.996 -2.105 3.380 1.00 89.19 88 ILE A O 1
ATOM 733 N N . ASN A 1 89 ? 10.056 -2.296 2.494 1.00 90.50 89 ASN A N 1
ATOM 734 C CA . ASN A 1 89 ? 10.473 -0.928 2.779 1.00 90.50 89 ASN A CA 1
ATOM 735 C C . ASN A 1 89 ? 10.109 -0.035 1.593 1.00 90.50 89 ASN A C 1
ATOM 737 O O . ASN A 1 89 ? 10.608 -0.257 0.488 1.00 90.50 89 ASN A O 1
ATOM 741 N N . LEU A 1 90 ? 9.275 0.976 1.828 1.00 89.88 90 LEU A N 1
ATOM 742 C CA . LEU A 1 90 ? 8.830 1.916 0.799 1.00 89.88 90 LEU A CA 1
ATOM 743 C C . LEU A 1 90 ? 9.147 3.352 1.200 1.00 89.88 90 LEU A C 1
ATOM 745 O O . LEU A 1 90 ? 9.043 3.702 2.373 1.00 89.88 90 LEU A O 1
ATOM 749 N N . ILE A 1 91 ? 9.484 4.191 0.222 1.00 89.38 91 ILE A N 1
ATOM 750 C CA . ILE A 1 91 ? 9.754 5.622 0.398 1.00 89.38 91 ILE A CA 1
ATOM 751 C C . ILE A 1 91 ? 8.580 6.420 -0.168 1.00 89.38 91 ILE A C 1
ATOM 753 O O . ILE A 1 91 ? 8.092 6.115 -1.254 1.00 89.38 91 ILE A O 1
ATOM 757 N N . ARG A 1 92 ? 8.127 7.456 0.545 1.00 87.44 92 ARG A N 1
ATOM 758 C CA . ARG A 1 92 ? 7.063 8.347 0.056 1.00 87.44 92 ARG A CA 1
ATOM 759 C C . ARG A 1 92 ? 7.533 9.157 -1.158 1.00 87.44 92 ARG A C 1
ATOM 761 O O . ARG A 1 92 ? 8.566 9.824 -1.088 1.00 87.44 92 ARG A O 1
ATOM 768 N N . PHE A 1 93 ? 6.749 9.136 -2.232 1.00 83.44 93 PHE A N 1
ATOM 769 C CA . PHE A 1 93 ? 6.915 10.017 -3.389 1.00 83.44 93 PHE A CA 1
ATOM 770 C C . PHE A 1 93 ? 6.501 11.447 -3.006 1.00 83.44 93 PHE A C 1
ATOM 772 O O . PHE A 1 93 ? 5.445 11.627 -2.393 1.00 83.44 93 PHE A O 1
ATOM 779 N N . ILE A 1 94 ? 7.361 12.429 -3.300 1.00 70.56 94 ILE A N 1
ATOM 780 C CA . ILE A 1 94 ? 7.184 13.858 -2.970 1.00 70.56 94 ILE A CA 1
ATOM 781 C C . ILE A 1 94 ? 6.572 14.578 -4.164 1.00 70.56 94 ILE A C 1
ATOM 783 O O . ILE A 1 94 ? 7.077 14.347 -5.284 1.00 70.56 94 ILE A O 1
#

Sequence (94 aa):
MSNLNRADLIGKFYNDEYLLEITENAVQLNSNIGTEHKPFYTDIIFREKYEFKLENNKIKISQNLDILKPSDHEKKIIVVISNSFTFINLIRFI

Organism: NCBI:txid475075

Secondary structure (DSSP, 8-state):
-----GGGG-EEEE-SSEEEEE-SSEEEEEE-TT-SSTT---EEEEEEE---EEETTEEE-SSSEEEEPPPTT-SEEEEEETTTTEEEEEEE--

Radius of gyration: 12.82 Å; chains: 1; bounding box: 24×28×38 Å

pLDDT: mean 83.17, std 11.87, range [47.62, 95.31]